Protein AF-A0A6P6G9N7-F1 (afdb_monomer_lite)

Radius of gyration: 23.56 Å; chains: 1; bounding box: 64×46×59 Å

Sequence (149 aa):
MEMNGGSDEEEFGFSRNYFLAKELGGSGKKSTHKLSDINIVDEQELRAAADNIEPKHEKEIEDLMKSYKSLYPRWVFELRCGFGLLMYGFGSKKALLEDFASSALTEYSVLVINGYLQSINIKQVHTLKCDSWVIGHCVIFPYSLALMK

Structure (mmCIF, N/CA/C/O backbone):
data_AF-A0A6P6G9N7-F1
#
_entry.id   AF-A0A6P6G9N7-F1
#
loop_
_atom_site.group_PDB
_atom_site.id
_atom_site.type_symbol
_atom_site.label_atom_id
_atom_site.label_alt_id
_atom_site.label_comp_id
_atom_site.label_asym_id
_atom_site.label_entity_id
_atom_site.label_seq_id
_atom_site.pdbx_PDB_ins_code
_atom_site.Cartn_x
_atom_site.Cartn_y
_atom_site.Cartn_z
_atom_site.occupancy
_atom_site.B_iso_or_equiv
_atom_site.auth_seq_id
_atom_site.auth_comp_id
_atom_site.auth_asym_id
_atom_site.auth_atom_id
_atom_site.pdbx_PDB_model_num
ATOM 1 N N . MET A 1 1 ? 36.662 18.619 16.504 1.00 36.53 1 MET A N 1
ATOM 2 C CA . MET A 1 1 ? 35.752 17.600 17.063 1.00 36.53 1 MET A CA 1
ATOM 3 C C . MET A 1 1 ? 34.705 18.358 17.850 1.00 36.53 1 MET A C 1
ATOM 5 O O . MET A 1 1 ? 34.967 18.728 18.985 1.00 36.53 1 MET A O 1
ATOM 9 N N . GLU A 1 2 ? 33.595 18.709 17.207 1.00 36.50 2 GLU A N 1
ATOM 10 C CA . GLU A 1 2 ? 32.452 19.319 17.889 1.00 36.50 2 GLU A CA 1
ATOM 11 C C . GLU A 1 2 ? 31.577 18.185 18.421 1.00 36.50 2 GLU A C 1
ATOM 13 O O . GLU A 1 2 ? 31.221 17.263 17.685 1.00 36.50 2 GLU A O 1
ATOM 18 N N . MET A 1 3 ? 31.340 18.198 19.730 1.00 42.38 3 MET A N 1
ATOM 19 C CA . MET A 1 3 ? 30.542 17.194 20.421 1.00 42.38 3 MET A CA 1
ATOM 20 C C . MET A 1 3 ? 29.061 17.504 20.207 1.00 42.38 3 MET A C 1
ATOM 22 O O . MET A 1 3 ? 28.576 18.571 20.577 1.00 42.38 3 MET A O 1
ATOM 26 N N . ASN A 1 4 ? 28.365 16.549 19.600 1.00 44.47 4 ASN A N 1
ATOM 27 C CA . ASN A 1 4 ? 26.921 16.518 19.426 1.00 44.47 4 ASN A CA 1
ATOM 28 C C . ASN A 1 4 ? 26.237 16.304 20.790 1.00 44.47 4 ASN A C 1
ATOM 30 O O . ASN A 1 4 ? 26.051 15.168 21.209 1.00 44.47 4 ASN A O 1
ATOM 34 N N . GLY A 1 5 ? 25.913 17.390 21.495 1.00 44.78 5 GLY A N 1
ATOM 35 C CA . GLY A 1 5 ? 25.196 17.385 22.779 1.00 44.78 5 GLY A CA 1
ATOM 36 C C . GLY A 1 5 ? 23.688 17.612 22.640 1.00 44.78 5 GLY A C 1
ATOM 37 O O . GLY A 1 5 ? 23.113 18.319 23.457 1.00 44.78 5 GLY A O 1
ATOM 38 N N . GLY A 1 6 ? 23.067 17.100 21.572 1.00 44.94 6 GLY A N 1
ATOM 39 C CA . GLY A 1 6 ? 21.647 17.326 21.268 1.00 44.94 6 GLY A CA 1
ATOM 40 C C . GLY A 1 6 ? 20.729 16.112 21.433 1.00 44.94 6 GLY A C 1
ATOM 41 O O . GLY A 1 6 ? 19.522 16.270 21.317 1.00 44.94 6 GLY A O 1
ATOM 42 N N . SER A 1 7 ? 21.254 14.906 21.675 1.00 49.56 7 SER A N 1
ATOM 43 C CA . SER A 1 7 ? 20.428 13.683 21.735 1.00 49.56 7 SER A CA 1
ATOM 44 C C . SER A 1 7 ? 19.934 13.331 23.137 1.00 49.56 7 SER A C 1
ATOM 46 O O . SER A 1 7 ? 18.880 12.719 23.285 1.00 49.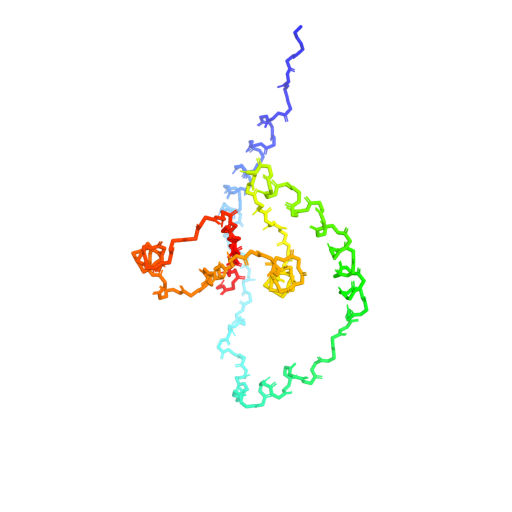56 7 SER A O 1
ATOM 48 N N . ASP A 1 8 ? 20.670 13.737 24.170 1.00 49.94 8 ASP A N 1
ATOM 49 C CA . ASP A 1 8 ? 20.479 13.174 25.509 1.00 49.94 8 ASP A CA 1
ATOM 50 C C . ASP A 1 8 ? 19.367 13.894 26.292 1.00 49.94 8 ASP A C 1
ATOM 52 O O . ASP A 1 8 ? 18.764 13.306 27.186 1.00 49.94 8 ASP A O 1
ATOM 56 N N . GLU A 1 9 ? 19.041 15.146 25.946 1.00 54.69 9 GLU A N 1
ATOM 57 C CA . GLU A 1 9 ? 17.999 15.935 26.624 1.00 54.69 9 GLU A CA 1
ATOM 58 C C . GLU A 1 9 ? 16.570 15.545 26.201 1.00 54.69 9 GLU A C 1
ATOM 60 O O . GLU A 1 9 ? 15.656 15.543 27.033 1.00 54.69 9 GLU A O 1
ATOM 65 N N . GLU A 1 10 ? 16.367 15.157 24.936 1.00 56.97 10 GLU A N 1
ATOM 66 C CA . GLU A 1 10 ? 15.059 14.716 24.426 1.00 56.97 10 GLU A CA 1
ATOM 67 C C . GLU A 1 10 ? 14.672 13.331 24.977 1.00 56.97 10 GLU A C 1
ATOM 69 O O . GLU A 1 10 ? 13.526 13.117 25.390 1.00 56.97 10 GLU A O 1
ATOM 74 N N . GLU A 1 11 ? 15.640 12.413 25.080 1.00 55.44 11 GLU A N 1
ATOM 75 C CA . GLU A 1 11 ? 15.446 11.081 25.667 1.00 55.44 11 GLU A CA 1
ATOM 76 C C . GLU A 1 11 ? 15.171 11.162 27.182 1.00 55.44 11 GLU A C 1
ATOM 78 O O . GLU A 1 11 ? 14.262 10.499 27.702 1.00 55.44 11 GLU A O 1
ATOM 83 N N . PHE A 1 12 ? 15.871 12.056 27.895 1.00 53.09 12 PHE A N 1
ATOM 84 C CA . PHE A 1 12 ? 15.627 12.311 29.320 1.00 53.09 12 PHE A CA 1
ATOM 85 C C . PHE A 1 12 ? 14.243 12.926 29.580 1.00 53.09 12 PHE A C 1
ATOM 87 O O . PHE A 1 12 ? 13.587 12.599 30.577 1.00 53.09 12 PHE A O 1
ATOM 94 N N . GLY A 1 13 ? 13.774 13.800 28.683 1.00 60.56 13 GLY A N 1
ATOM 95 C CA . GLY A 1 13 ? 12.454 14.425 28.759 1.00 60.56 13 GLY A CA 1
ATOM 96 C C . GLY A 1 13 ? 11.303 13.429 28.595 1.00 60.56 13 GLY A C 1
ATOM 97 O O . GLY A 1 13 ? 10.332 13.479 29.357 1.00 60.56 13 GLY A O 1
ATOM 98 N N . PHE A 1 14 ? 11.423 12.482 27.657 1.00 64.38 14 PHE A N 1
ATOM 99 C CA . PHE A 1 14 ? 10.394 11.466 27.408 1.00 64.38 14 PHE A CA 1
ATOM 100 C C . PHE A 1 14 ? 10.222 10.508 28.596 1.00 64.38 14 PHE A C 1
ATOM 102 O O . PHE A 1 14 ? 9.101 10.269 29.052 1.00 64.38 14 PHE A O 1
ATOM 109 N N . SER A 1 15 ? 11.338 10.027 29.154 1.00 75.56 15 SER A N 1
ATOM 110 C CA . SER A 1 15 ? 11.342 9.178 30.350 1.00 75.56 15 SER A CA 1
ATOM 111 C C . SER A 1 15 ? 10.704 9.897 31.546 1.00 75.56 15 SER A C 1
ATOM 113 O O . SER A 1 15 ? 9.790 9.371 32.186 1.00 75.56 15 SER A O 1
ATOM 115 N N . ARG A 1 16 ? 11.088 11.156 31.800 1.00 74.00 16 ARG A N 1
ATOM 116 C CA . ARG A 1 16 ? 10.551 11.946 32.918 1.00 74.00 16 ARG A CA 1
ATOM 117 C C . ARG A 1 16 ? 9.044 12.188 32.797 1.00 74.00 16 ARG A C 1
ATOM 119 O O . ARG A 1 16 ? 8.336 12.078 33.794 1.00 74.00 16 ARG A O 1
ATOM 126 N N . ASN A 1 17 ? 8.538 12.436 31.589 1.00 78.44 17 ASN A N 1
ATOM 127 C CA . ASN A 1 17 ? 7.103 12.610 31.344 1.00 78.44 17 ASN A CA 1
ATOM 128 C C . ASN A 1 17 ? 6.298 11.323 31.586 1.00 78.44 17 ASN A C 1
ATOM 130 O O . ASN A 1 17 ? 5.195 11.390 32.131 1.00 78.44 17 ASN A O 1
ATOM 134 N N . TYR A 1 18 ? 6.852 10.154 31.246 1.00 78.12 18 TYR A N 1
ATOM 135 C CA . TYR A 1 18 ? 6.223 8.859 31.527 1.00 78.12 18 TYR A CA 1
ATOM 136 C C . TYR A 1 18 ? 6.065 8.607 33.037 1.00 78.12 18 TYR A C 1
ATOM 138 O O . TYR A 1 18 ? 4.998 8.189 33.492 1.00 78.12 18 TYR A O 1
ATOM 146 N N . PHE A 1 19 ? 7.096 8.913 33.832 1.00 78.06 19 PHE A N 1
ATOM 147 C CA . PHE A 1 19 ? 7.039 8.755 35.290 1.00 78.06 19 PHE A CA 1
ATOM 148 C C . PHE A 1 19 ? 6.148 9.812 35.967 1.00 78.06 19 PHE A C 1
ATOM 150 O O . PHE A 1 19 ? 5.333 9.459 36.820 1.00 78.06 19 PHE A O 1
ATOM 157 N N . LEU A 1 20 ? 6.206 11.076 35.530 1.00 78.06 20 LEU A N 1
ATOM 158 C CA . LEU A 1 20 ? 5.364 12.156 36.065 1.00 78.06 20 LEU A CA 1
ATOM 159 C C . LEU A 1 20 ? 3.869 11.929 35.804 1.00 78.06 20 LEU A C 1
ATOM 161 O O . LEU A 1 20 ? 3.043 12.219 36.668 1.00 78.06 20 LEU A O 1
ATOM 165 N N . ALA A 1 21 ? 3.499 11.362 34.651 1.00 75.44 21 ALA A N 1
ATOM 166 C CA . ALA A 1 21 ? 2.106 11.030 34.349 1.00 75.44 21 ALA A CA 1
ATOM 167 C C . ALA A 1 21 ? 1.509 10.015 35.344 1.00 75.44 21 ALA A C 1
ATOM 169 O O . ALA A 1 21 ? 0.312 10.057 35.638 1.00 75.44 21 ALA A O 1
ATOM 170 N N . LYS A 1 22 ? 2.340 9.121 35.895 1.00 68.56 22 LYS A N 1
ATOM 1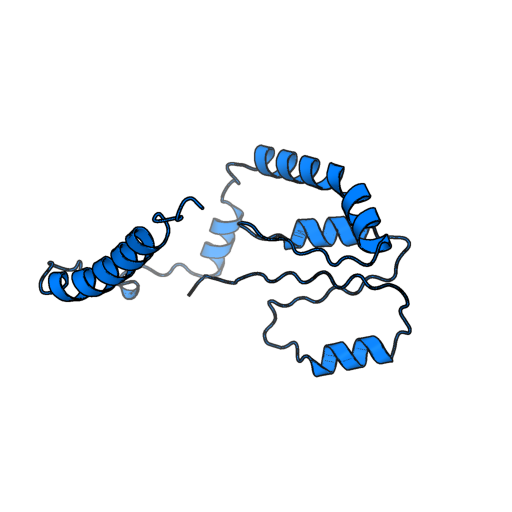71 C CA . LYS A 1 22 ? 1.930 8.151 36.919 1.00 68.56 22 LYS A CA 1
ATOM 172 C C . LYS A 1 22 ? 1.751 8.804 38.292 1.00 68.56 22 LYS A C 1
ATOM 174 O O . LYS A 1 22 ? 0.813 8.451 39.002 1.00 68.56 22 LYS A O 1
ATOM 179 N N . GLU A 1 23 ? 2.615 9.750 38.651 1.00 70.50 23 GLU A N 1
ATOM 180 C CA . GLU A 1 23 ? 2.570 10.456 39.941 1.00 70.50 23 GLU A CA 1
ATOM 181 C C . GLU A 1 23 ? 1.433 11.487 40.010 1.00 70.50 23 GLU A C 1
ATOM 183 O O . GLU A 1 23 ? 0.767 11.610 41.037 1.00 70.50 23 GLU A O 1
ATOM 188 N N . LEU A 1 24 ? 1.141 12.171 38.900 1.00 63.81 24 LEU A N 1
ATOM 189 C CA . LEU A 1 24 ? 0.073 13.176 38.799 1.00 63.81 24 LEU A CA 1
ATOM 190 C C . LEU A 1 24 ? -1.324 12.568 38.541 1.00 63.81 24 LEU A C 1
ATOM 192 O O . LEU A 1 24 ? -2.330 13.271 38.603 1.00 63.81 24 LEU A O 1
ATOM 196 N N . GLY A 1 25 ? -1.411 11.261 38.259 1.00 60.62 25 GLY A N 1
ATOM 197 C CA . GLY A 1 25 ? -2.650 10.555 37.893 1.00 60.62 25 GLY A CA 1
ATOM 198 C C . GLY A 1 25 ? -3.588 10.186 39.055 1.00 60.62 25 GLY A C 1
ATOM 199 O O . GLY A 1 25 ? -4.628 9.554 38.831 1.00 60.62 25 GLY A O 1
ATOM 200 N N . GLY A 1 26 ? -3.250 10.551 40.294 1.00 61.72 26 GLY A N 1
ATOM 201 C CA . GLY A 1 26 ? -4.077 10.304 41.474 1.00 61.72 26 GLY A CA 1
ATOM 202 C C . GLY A 1 26 ? -5.165 11.365 41.650 1.00 61.72 26 GLY A C 1
ATOM 203 O O . GLY A 1 26 ? -4.879 12.471 42.085 1.00 61.72 26 GLY A O 1
ATOM 204 N N . SER A 1 27 ? -6.427 11.006 41.395 1.00 62.97 27 SER A N 1
ATOM 205 C CA . SER A 1 27 ? -7.628 11.802 41.729 1.00 62.97 27 SER A CA 1
ATOM 206 C C . SER A 1 27 ? -8.027 12.944 40.771 1.00 62.97 27 SER A C 1
ATOM 208 O O . SER A 1 27 ? -8.498 14.000 41.196 1.00 62.97 27 SER A O 1
ATOM 210 N N . GLY A 1 28 ? -7.979 12.708 39.459 1.00 63.75 28 GLY A N 1
ATOM 211 C CA . GLY A 1 28 ? -8.882 13.409 38.534 1.00 63.75 28 GLY A CA 1
ATOM 212 C C . GLY A 1 28 ? -10.286 12.791 38.591 1.00 63.75 28 GLY A C 1
ATOM 213 O O . GLY A 1 28 ? -10.405 11.566 38.560 1.00 63.75 28 GLY A O 1
ATOM 214 N N . LYS A 1 29 ? -11.356 13.598 38.663 1.00 67.62 29 LYS A N 1
ATOM 215 C CA . LYS A 1 29 ? -12.740 13.113 38.479 1.00 67.62 29 LYS A CA 1
ATOM 216 C C . LYS A 1 29 ? -12.853 12.497 37.080 1.00 67.62 29 LYS A C 1
ATOM 218 O O . LYS A 1 29 ? -12.900 13.221 36.090 1.00 67.62 29 LYS A O 1
ATOM 223 N N . LYS A 1 30 ? -12.840 11.166 36.987 1.00 68.06 30 LYS A N 1
ATOM 224 C CA . LYS A 1 30 ? -12.989 10.447 35.717 1.00 68.06 30 LYS A CA 1
ATOM 225 C C . LYS A 1 30 ? -14.468 10.409 35.339 1.00 68.06 30 LYS A C 1
ATOM 227 O O . LYS A 1 30 ? -15.308 10.105 36.182 1.00 68.06 30 LYS A O 1
ATOM 232 N N . SER A 1 31 ? -14.774 10.723 34.083 1.00 73.06 31 SER A N 1
ATOM 233 C CA . SER A 1 31 ? -16.103 10.502 33.508 1.00 73.06 31 SER A CA 1
ATOM 234 C C . SER A 1 31 ? -16.483 9.023 33.637 1.00 73.06 31 SER A C 1
ATOM 236 O O . SER A 1 31 ? -15.656 8.149 33.380 1.00 73.06 31 SER A O 1
ATOM 238 N N . THR A 1 32 ? -17.718 8.745 34.052 1.00 77.75 32 THR A N 1
ATOM 239 C CA . THR A 1 32 ? -18.261 7.386 34.200 1.00 77.75 32 THR A CA 1
ATOM 240 C C . THR A 1 32 ? -18.918 6.850 32.931 1.00 77.75 32 THR A C 1
ATOM 242 O O . THR A 1 32 ? -19.460 5.753 32.989 1.00 77.75 32 THR A O 1
ATOM 245 N N . HIS A 1 33 ? -18.872 7.575 31.806 1.00 81.50 33 HIS A N 1
ATOM 246 C CA . HIS A 1 33 ? -19.392 7.075 30.531 1.00 81.50 33 HIS A CA 1
ATOM 247 C C . HIS A 1 33 ? -18.570 5.873 30.055 1.00 81.50 33 HIS A C 1
ATOM 249 O O . HIS A 1 33 ? -17.387 6.002 29.730 1.00 81.50 33 HIS A O 1
ATOM 255 N N . LYS A 1 34 ? -19.198 4.697 30.041 1.00 83.88 34 LYS A N 1
ATOM 256 C CA . LYS A 1 34 ? -18.602 3.441 29.582 1.00 83.88 34 LYS A CA 1
ATOM 257 C C . LYS A 1 34 ? -19.068 3.124 28.167 1.00 83.88 34 LYS A C 1
ATOM 259 O O . LYS A 1 34 ? -20.158 3.505 27.759 1.00 83.88 34 LYS A O 1
ATOM 264 N N . LEU A 1 35 ? -18.274 2.333 27.443 1.00 78.75 35 LEU A N 1
ATOM 265 C CA . LEU A 1 35 ? -18.664 1.804 26.130 1.00 78.75 35 LEU A CA 1
ATOM 266 C C . LEU A 1 35 ? -19.962 0.970 26.201 1.00 78.75 35 LEU A C 1
ATOM 268 O O . LEU A 1 35 ? -20.694 0.889 25.225 1.00 78.75 35 LEU A O 1
ATOM 272 N N . SER A 1 36 ? -20.256 0.386 27.370 1.00 80.94 36 SER A N 1
ATOM 273 C CA . SER A 1 36 ? -21.502 -0.338 27.660 1.00 80.94 36 SER A CA 1
ATOM 274 C C . SER A 1 36 ? -22.745 0.548 27.703 1.00 80.94 36 SER A C 1
ATOM 276 O O . SER A 1 36 ? -23.849 0.031 27.592 1.00 80.94 36 SER A O 1
ATOM 278 N N . ASP A 1 37 ? -22.573 1.857 27.901 1.00 83.00 37 ASP A N 1
ATOM 279 C CA . ASP A 1 37 ? -23.682 2.812 27.985 1.00 83.00 37 ASP A CA 1
ATOM 280 C C . ASP A 1 37 ? -24.112 3.293 26.583 1.00 83.00 37 ASP A C 1
ATOM 282 O O . ASP A 1 37 ? -25.072 4.052 26.448 1.00 83.00 37 ASP A O 1
ATOM 286 N N . ILE A 1 38 ? -23.395 2.870 25.534 1.00 85.12 38 ILE A N 1
ATOM 287 C CA . ILE A 1 38 ? -23.703 3.164 24.135 1.00 85.12 38 ILE A CA 1
ATOM 288 C C . ILE A 1 38 ? -24.778 2.186 23.658 1.00 85.12 38 ILE A C 1
ATOM 290 O O . ILE A 1 38 ? -24.643 0.974 23.819 1.00 85.12 38 ILE A O 1
ATOM 294 N N . ASN A 1 39 ? -25.834 2.711 23.035 1.00 82.00 39 ASN A N 1
ATOM 295 C CA . ASN A 1 39 ? -26.843 1.879 22.393 1.00 82.00 39 ASN A CA 1
ATOM 296 C C . ASN A 1 39 ? -26.233 1.192 21.161 1.00 82.00 39 ASN A C 1
ATOM 298 O O . ASN A 1 39 ? -25.808 1.866 20.221 1.00 82.00 39 ASN A O 1
ATOM 302 N N . ILE A 1 40 ? -26.156 -0.136 21.189 1.00 80.62 40 ILE A N 1
ATOM 303 C CA . ILE A 1 40 ? -25.570 -0.930 20.110 1.00 80.62 40 ILE A CA 1
ATOM 304 C C . ILE A 1 40 ? -26.613 -1.055 19.000 1.00 80.62 40 ILE A C 1
ATOM 306 O O . ILE A 1 40 ? -27.692 -1.603 19.209 1.00 80.62 40 ILE A O 1
ATOM 310 N N . VAL A 1 41 ? -26.280 -0.520 17.828 1.00 82.75 41 VAL A N 1
ATOM 311 C CA . VAL A 1 41 ? -27.080 -0.641 16.603 1.00 82.75 41 VAL A CA 1
ATOM 312 C C . VAL A 1 41 ? -26.895 -2.043 16.016 1.00 82.75 41 VAL A C 1
ATOM 314 O O . VAL A 1 41 ? -25.816 -2.627 16.144 1.00 82.75 41 VAL A O 1
ATOM 317 N N . ASP A 1 42 ? -27.940 -2.584 15.386 1.00 86.75 42 ASP A N 1
ATOM 318 C CA . ASP A 1 42 ? -27.875 -3.885 14.717 1.00 86.75 42 ASP A CA 1
ATOM 319 C C . ASP A 1 42 ? -26.817 -3.893 13.595 1.00 86.75 42 ASP A C 1
ATOM 321 O O . ASP A 1 42 ? -26.562 -2.879 12.940 1.00 86.75 42 ASP A O 1
ATOM 325 N N . GLU A 1 43 ? -26.186 -5.046 13.359 1.00 85.31 43 GLU A N 1
ATOM 326 C CA . GLU A 1 43 ? -25.111 -5.193 12.370 1.00 85.31 43 GLU A CA 1
ATOM 327 C C . GLU A 1 43 ? -25.554 -4.772 10.961 1.00 85.31 43 GLU A C 1
ATOM 329 O O . GLU A 1 43 ? -24.767 -4.196 10.203 1.00 85.31 43 GLU A O 1
ATOM 334 N N . GLN A 1 44 ? -26.811 -5.041 10.608 1.00 84.44 44 GLN A N 1
ATOM 335 C CA . GLN A 1 44 ? -27.354 -4.749 9.283 1.00 84.44 44 GLN A CA 1
ATOM 336 C C . GLN A 1 44 ? -27.519 -3.243 9.074 1.00 84.44 44 GLN A C 1
ATOM 338 O O . GLN A 1 44 ? -27.117 -2.711 8.037 1.00 84.44 44 GLN A O 1
ATOM 343 N N . GLU A 1 45 ? -28.042 -2.548 10.084 1.00 83.88 45 GLU A N 1
ATOM 344 C CA . GLU A 1 45 ? -28.191 -1.094 10.074 1.00 83.88 45 GLU A CA 1
ATOM 345 C C . GLU A 1 45 ? -26.830 -0.390 10.111 1.00 83.88 45 GLU A C 1
ATOM 347 O O . GLU A 1 45 ? -26.631 0.593 9.400 1.00 83.88 45 GLU A O 1
ATOM 352 N N . LEU A 1 46 ? -25.862 -0.920 10.868 1.00 84.69 46 LEU A N 1
ATOM 353 C CA . LEU A 1 46 ? -24.506 -0.375 10.926 1.00 84.69 46 LEU A CA 1
ATOM 354 C C . LEU A 1 46 ? -23.792 -0.470 9.574 1.00 84.69 46 LEU A C 1
ATOM 356 O O . LEU A 1 46 ? -23.155 0.494 9.155 1.00 84.69 46 LEU A O 1
ATOM 360 N N . ARG A 1 47 ? -23.894 -1.614 8.886 1.00 84.75 47 ARG A N 1
ATOM 361 C CA . ARG A 1 47 ? -23.306 -1.792 7.549 1.00 84.75 47 ARG A CA 1
ATOM 362 C C . ARG A 1 47 ? -23.961 -0.873 6.529 1.00 84.75 47 ARG A C 1
ATOM 364 O O . ARG A 1 47 ? -23.255 -0.157 5.832 1.00 84.75 47 ARG A O 1
ATOM 371 N N . ALA A 1 48 ? -25.294 -0.822 6.514 1.00 84.88 48 ALA A N 1
ATOM 372 C CA . ALA A 1 48 ? -26.022 0.083 5.634 1.00 84.88 48 ALA A CA 1
ATOM 373 C C . ALA A 1 48 ? -25.651 1.550 5.902 1.00 84.88 48 ALA A C 1
ATOM 375 O O . ALA A 1 48 ? -25.464 2.322 4.967 1.00 84.88 48 ALA A O 1
ATOM 376 N N . ALA A 1 49 ? -25.508 1.951 7.167 1.00 81.81 49 ALA A N 1
ATOM 377 C CA . ALA A 1 49 ? -25.065 3.294 7.517 1.00 81.81 49 ALA A CA 1
ATOM 378 C C . ALA A 1 49 ? -23.621 3.551 7.069 1.00 81.81 49 ALA A C 1
ATOM 380 O O . ALA A 1 49 ? -23.364 4.607 6.505 1.00 81.81 49 ALA A O 1
ATOM 381 N N . ALA A 1 50 ? -22.705 2.600 7.274 1.00 80.62 50 ALA A N 1
ATOM 382 C CA . ALA A 1 50 ? -21.308 2.716 6.862 1.00 80.62 50 ALA A CA 1
ATOM 383 C C . ALA A 1 50 ? -21.156 2.865 5.341 1.00 80.62 50 ALA A C 1
ATOM 385 O O . ALA A 1 50 ? -20.375 3.702 4.893 1.00 80.62 50 ALA A O 1
ATOM 386 N N . ASP A 1 51 ? -21.942 2.117 4.566 1.00 80.06 51 ASP A N 1
ATOM 387 C CA . ASP A 1 51 ? -21.945 2.185 3.101 1.00 80.06 51 ASP A CA 1
ATOM 388 C C . ASP A 1 51 ? -22.550 3.503 2.578 1.00 80.06 51 ASP A C 1
ATOM 390 O O . ASP A 1 51 ? -22.182 3.975 1.505 1.00 80.06 51 ASP A O 1
ATOM 394 N N . ASN A 1 52 ? -23.448 4.126 3.348 1.00 80.69 52 ASN A N 1
ATOM 395 C CA . ASN A 1 52 ? -24.064 5.417 3.023 1.00 80.69 52 ASN A CA 1
ATOM 396 C C . ASN A 1 52 ? -23.205 6.632 3.422 1.00 80.69 52 ASN A C 1
ATOM 398 O O . ASN A 1 52 ? -23.593 7.771 3.148 1.00 80.69 52 ASN A O 1
ATOM 402 N N . ILE A 1 53 ? -22.063 6.436 4.091 1.00 82.06 53 ILE A N 1
ATOM 403 C CA . ILE A 1 53 ? -21.164 7.545 4.426 1.00 82.06 53 ILE A CA 1
ATOM 404 C C . ILE A 1 53 ? -20.457 7.992 3.150 1.00 82.06 53 ILE A C 1
ATOM 406 O O . ILE A 1 53 ? -19.588 7.296 2.628 1.00 82.06 53 ILE A O 1
ATOM 410 N N . GLU A 1 54 ? -20.784 9.197 2.681 1.00 75.38 54 GLU A N 1
ATOM 411 C CA . GLU A 1 54 ? -20.089 9.784 1.540 1.00 75.38 54 GLU A CA 1
ATOM 412 C C . GLU A 1 54 ? -18.594 9.996 1.856 1.00 75.38 54 GLU A C 1
ATOM 414 O O . GLU A 1 54 ? -18.240 10.637 2.861 1.00 75.38 54 GLU A O 1
ATOM 419 N N . PRO A 1 55 ? -17.685 9.486 1.005 1.00 74.06 55 PRO A N 1
ATOM 420 C CA . PRO A 1 55 ? -16.256 9.667 1.188 1.00 74.06 55 PRO A CA 1
ATOM 421 C C . PRO A 1 55 ? -15.877 11.132 0.937 1.00 74.06 55 PRO A C 1
ATOM 423 O O . PRO A 1 55 ? -15.788 11.600 -0.194 1.00 74.06 55 PRO A O 1
ATOM 426 N N . LYS A 1 56 ? -15.596 11.868 2.018 1.00 77.31 56 LYS A N 1
ATOM 427 C CA . LYS A 1 56 ? -15.315 13.317 1.973 1.00 77.31 56 LYS A CA 1
ATOM 428 C C . LYS A 1 56 ? -14.126 13.721 1.084 1.00 77.31 56 LYS A C 1
ATOM 430 O O . LYS A 1 56 ? -14.110 14.844 0.594 1.00 77.31 56 LYS A O 1
ATOM 435 N N . HIS A 1 57 ? -13.144 12.835 0.890 1.00 83.38 57 HIS A N 1
ATOM 436 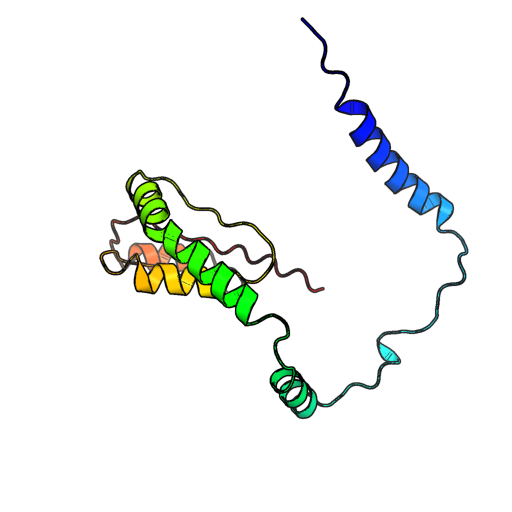C CA . HIS A 1 57 ? -11.857 13.148 0.244 1.00 83.38 57 HIS A CA 1
ATOM 437 C C . HIS A 1 57 ? -11.536 12.251 -0.962 1.00 83.38 57 HIS A C 1
ATOM 439 O O . HIS A 1 57 ? -10.374 11.956 -1.227 1.00 83.38 57 HIS A O 1
ATOM 445 N N . GLU A 1 58 ? -12.544 11.800 -1.710 1.00 84.94 58 GLU A N 1
ATOM 446 C CA . GLU A 1 58 ? -12.337 10.870 -2.832 1.00 84.94 58 GLU A CA 1
ATOM 447 C C . GLU A 1 58 ? -11.375 11.413 -3.905 1.00 84.94 58 GLU A C 1
ATOM 449 O O . GLU A 1 58 ? -10.457 10.710 -4.326 1.00 84.94 58 GLU A O 1
ATOM 454 N N . LYS A 1 59 ? -11.513 12.691 -4.283 1.00 87.50 59 LYS A N 1
ATOM 455 C CA . LYS A 1 59 ? -10.657 13.328 -5.302 1.00 87.50 59 LYS A CA 1
ATOM 456 C C . LYS A 1 59 ? -9.185 13.368 -4.893 1.00 87.50 59 LYS A C 1
ATOM 458 O O . LYS A 1 59 ? -8.312 13.032 -5.684 1.00 87.50 59 LYS A O 1
ATOM 463 N N . GLU A 1 60 ? -8.915 13.748 -3.646 1.00 89.56 60 GLU A N 1
ATOM 464 C CA . GLU A 1 60 ? -7.551 13.822 -3.111 1.00 89.56 60 GLU A CA 1
ATOM 465 C C . GLU A 1 60 ? -6.901 12.434 -3.058 1.00 89.56 60 GLU A C 1
ATOM 467 O O . GLU A 1 60 ? -5.719 12.285 -3.368 1.00 89.56 60 GLU A O 1
ATOM 472 N N . ILE A 1 61 ? -7.683 11.407 -2.708 1.00 86.94 61 ILE A N 1
ATOM 473 C CA . ILE A 1 61 ? -7.228 10.015 -2.709 1.00 86.94 61 ILE A CA 1
ATOM 474 C C . ILE A 1 61 ? -6.902 9.568 -4.137 1.00 86.94 61 ILE A C 1
ATOM 476 O O . ILE A 1 61 ? -5.864 8.945 -4.357 1.00 86.94 61 ILE A O 1
ATOM 480 N N . GLU A 1 62 ? -7.743 9.898 -5.117 1.00 89.56 62 GLU A N 1
ATOM 481 C CA . GLU A 1 62 ? -7.499 9.550 -6.517 1.00 89.56 62 GLU A CA 1
ATOM 482 C C . GLU A 1 62 ? -6.228 10.220 -7.062 1.00 89.56 62 GLU A C 1
ATOM 484 O O . GLU A 1 62 ? -5.396 9.563 -7.694 1.00 89.56 62 GLU A O 1
ATOM 489 N N . ASP A 1 63 ? -6.034 11.507 -6.777 1.00 91.81 63 ASP A N 1
ATOM 490 C CA . ASP A 1 63 ? -4.841 12.249 -7.192 1.00 91.81 63 ASP A CA 1
ATOM 491 C C . ASP A 1 63 ? -3.572 11.701 -6.524 1.00 91.81 63 ASP A C 1
ATOM 493 O O . ASP A 1 63 ? -2.535 11.536 -7.177 1.00 91.81 63 ASP A O 1
ATOM 497 N N . LEU A 1 64 ? -3.662 11.319 -5.247 1.00 90.56 64 LEU A N 1
ATOM 498 C CA . LEU A 1 64 ? -2.576 10.643 -4.542 1.00 90.56 64 LEU A CA 1
ATOM 499 C C . LEU A 1 64 ? -2.243 9.288 -5.187 1.00 90.56 64 LEU A C 1
ATOM 501 O O . LEU A 1 64 ? -1.072 8.968 -5.402 1.00 90.56 64 LEU A O 1
ATOM 505 N N . MET A 1 65 ? -3.257 8.507 -5.564 1.00 89.94 65 MET A N 1
ATOM 506 C CA . MET A 1 65 ? -3.065 7.232 -6.259 1.00 89.94 65 MET A CA 1
ATOM 507 C C . MET A 1 65 ? -2.423 7.418 -7.639 1.00 89.94 65 MET A C 1
ATOM 509 O O . MET A 1 65 ? -1.519 6.662 -7.999 1.00 89.94 65 MET A O 1
ATOM 513 N N . LYS A 1 66 ? -2.816 8.449 -8.400 1.00 92.44 66 LYS A N 1
ATOM 514 C CA . LYS A 1 66 ? -2.167 8.808 -9.677 1.00 92.44 66 LYS A CA 1
ATOM 515 C C . LYS A 1 66 ? -0.698 9.179 -9.482 1.00 92.44 66 LYS A C 1
ATOM 517 O O . LYS A 1 66 ? 0.147 8.755 -10.272 1.00 92.44 66 LYS A O 1
ATOM 522 N N . SER A 1 67 ? -0.381 9.914 -8.416 1.00 92.75 67 SER A N 1
ATOM 523 C CA . SER A 1 67 ? 1.001 10.242 -8.060 1.00 92.75 67 SER A CA 1
ATOM 524 C C . SER A 1 67 ? 1.831 8.976 -7.829 1.00 92.75 67 SER A C 1
ATOM 526 O O . SER A 1 67 ? 2.889 8.817 -8.441 1.00 92.75 67 SER A O 1
ATOM 528 N N . TYR A 1 68 ? 1.324 8.005 -7.062 1.00 91.12 68 TYR A N 1
ATOM 529 C CA . TYR A 1 68 ? 2.026 6.732 -6.870 1.00 91.12 68 TYR A CA 1
ATOM 530 C C . TYR A 1 68 ? 2.187 5.923 -8.160 1.00 91.12 68 TYR A C 1
ATOM 532 O O . TYR A 1 68 ? 3.262 5.372 -8.391 1.00 91.12 68 TYR A O 1
ATOM 540 N N . LYS A 1 69 ? 1.176 5.907 -9.037 1.00 91.88 69 LYS A N 1
ATOM 541 C CA . LYS A 1 69 ? 1.256 5.235 -10.347 1.00 91.88 69 LYS A CA 1
ATOM 542 C C . LYS A 1 69 ? 2.416 5.743 -11.200 1.00 91.88 69 LYS A C 1
ATOM 544 O O . LYS A 1 69 ? 3.072 4.955 -11.878 1.00 91.88 69 LYS A O 1
ATOM 549 N N . SER A 1 70 ? 2.728 7.037 -11.122 1.00 93.44 70 SER A N 1
ATOM 550 C CA . SER A 1 70 ? 3.874 7.610 -11.842 1.00 93.44 70 SER A CA 1
ATOM 551 C C . SER A 1 70 ? 5.231 7.050 -11.382 1.00 93.44 70 SER A C 1
ATOM 553 O O . SER A 1 70 ? 6.200 7.074 -12.140 1.00 93.44 70 SER A O 1
ATOM 555 N N . LEU A 1 71 ? 5.303 6.490 -10.168 1.00 92.19 71 LEU A N 1
ATOM 556 C CA . LEU A 1 71 ? 6.517 5.920 -9.578 1.00 92.19 71 LEU A CA 1
ATOM 557 C C . LEU A 1 71 ? 6.706 4.430 -9.892 1.00 92.19 71 LEU A C 1
ATOM 559 O O . LEU A 1 71 ? 7.785 3.893 -9.637 1.00 92.19 71 LEU A O 1
ATOM 563 N N . TYR A 1 72 ? 5.710 3.757 -10.475 1.00 92.56 72 TYR A N 1
ATOM 564 C CA . TYR A 1 72 ? 5.773 2.316 -10.739 1.00 92.56 72 TYR A CA 1
ATOM 565 C C . TYR A 1 72 ? 6.995 1.890 -11.564 1.00 92.56 72 TYR A C 1
ATOM 567 O O . TYR A 1 72 ? 7.655 0.929 -11.166 1.00 92.56 72 TYR A O 1
ATOM 575 N N . PRO A 1 73 ? 7.389 2.594 -12.646 1.00 92.00 73 PRO A N 1
ATOM 576 C CA . PRO A 1 73 ? 8.575 2.210 -13.413 1.00 92.00 73 PRO A CA 1
ATOM 577 C C . PRO A 1 73 ? 9.859 2.241 -12.576 1.00 92.00 73 PRO A C 1
ATOM 579 O O . PRO A 1 73 ? 10.738 1.397 -12.746 1.00 92.00 73 PRO A O 1
ATOM 582 N N . ARG A 1 74 ? 9.954 3.187 -11.632 1.00 92.69 74 ARG A N 1
ATOM 583 C CA . ARG A 1 74 ? 11.094 3.296 -10.718 1.00 92.69 74 ARG A CA 1
ATOM 584 C C . ARG A 1 74 ? 11.125 2.134 -9.730 1.00 92.69 74 ARG A C 1
ATOM 586 O O . ARG A 1 74 ? 12.178 1.543 -9.527 1.00 92.69 74 ARG A O 1
ATOM 593 N N . TRP A 1 75 ? 9.979 1.771 -9.164 1.00 91.94 75 TRP A N 1
ATOM 594 C CA . TRP A 1 75 ? 9.861 0.616 -8.273 1.00 91.94 75 TRP A CA 1
ATOM 595 C C . TRP A 1 75 ? 10.224 -0.693 -8.977 1.00 91.94 75 TRP A C 1
ATOM 597 O O . TRP A 1 75 ? 10.968 -1.501 -8.427 1.00 91.94 75 TRP A O 1
ATOM 607 N N . VAL A 1 76 ? 9.775 -0.880 -10.221 1.00 89.88 76 VAL A N 1
ATOM 608 C CA . VAL A 1 76 ? 10.169 -2.038 -11.042 1.00 89.88 76 VAL A CA 1
ATOM 609 C C . VAL A 1 76 ? 11.677 -2.047 -11.295 1.00 89.88 76 VAL A C 1
ATOM 611 O O . VAL A 1 76 ? 12.303 -3.101 -11.208 1.00 89.88 76 VAL A O 1
ATOM 614 N N . PHE A 1 77 ? 12.281 -0.891 -11.577 1.00 90.31 77 PHE A N 1
ATOM 615 C CA . PHE A 1 77 ? 13.730 -0.787 -11.748 1.00 90.31 77 PHE A CA 1
ATOM 616 C C . PHE A 1 77 ? 14.494 -1.181 -10.473 1.00 90.31 77 PHE A C 1
ATOM 618 O O . PHE A 1 77 ? 15.406 -2.002 -10.538 1.00 90.31 77 PHE A O 1
ATOM 625 N N . GLU A 1 78 ? 14.087 -0.669 -9.311 1.00 89.56 78 GLU A N 1
ATOM 626 C CA . GLU A 1 78 ? 14.700 -1.005 -8.019 1.00 89.56 78 GLU A CA 1
ATOM 627 C C . GLU A 1 78 ? 14.576 -2.511 -7.708 1.00 89.56 78 GLU A C 1
ATOM 629 O O . GLU A 1 78 ? 15.553 -3.140 -7.293 1.00 89.56 78 GLU A O 1
ATOM 634 N N . LEU A 1 79 ? 13.427 -3.124 -8.017 1.00 88.00 79 LEU A N 1
ATOM 635 C CA . LEU A 1 79 ? 13.227 -4.575 -7.909 1.00 88.00 79 LEU A CA 1
ATOM 636 C C . LEU A 1 79 ? 14.134 -5.369 -8.862 1.00 88.00 79 LEU A C 1
ATOM 638 O O . LEU A 1 79 ? 14.710 -6.380 -8.462 1.00 88.00 79 LEU A O 1
ATOM 642 N N . ARG A 1 80 ? 14.312 -4.909 -10.109 1.00 85.88 80 ARG A N 1
ATOM 643 C CA . ARG A 1 80 ? 15.230 -5.533 -11.085 1.00 85.88 80 ARG A CA 1
ATOM 644 C C . ARG A 1 80 ? 16.687 -5.479 -10.626 1.00 85.88 80 ARG A C 1
ATOM 646 O O . ARG A 1 80 ? 17.448 -6.396 -10.920 1.00 85.88 80 ARG A O 1
ATOM 653 N N . CYS A 1 81 ? 17.066 -4.445 -9.880 1.00 87.81 81 CYS A N 1
ATOM 654 C CA . CYS A 1 81 ? 18.386 -4.331 -9.262 1.00 87.81 81 CYS A CA 1
ATOM 655 C C . CYS A 1 81 ? 18.569 -5.223 -8.018 1.00 87.81 81 CYS A C 1
ATOM 657 O O . CYS A 1 81 ? 19.656 -5.239 -7.445 1.00 87.81 81 CYS A O 1
ATOM 659 N N . GLY A 1 82 ? 17.541 -5.972 -7.602 1.00 86.44 82 GLY A N 1
ATOM 660 C CA . GLY A 1 82 ? 17.596 -6.877 -6.454 1.00 86.44 82 GLY A CA 1
ATOM 661 C C . GLY A 1 82 ? 17.297 -6.214 -5.108 1.00 86.44 82 GLY A C 1
ATOM 662 O O . GLY A 1 82 ? 17.498 -6.846 -4.070 1.00 86.44 82 GLY A O 1
ATOM 663 N N . PHE A 1 83 ? 16.811 -4.968 -5.096 1.00 88.25 83 PHE A N 1
ATOM 664 C CA . PHE A 1 83 ? 16.358 -4.316 -3.868 1.00 88.25 83 PHE A CA 1
ATOM 665 C C . PHE A 1 83 ? 14.952 -4.781 -3.477 1.00 88.25 83 PHE A C 1
ATOM 667 O O . PHE A 1 83 ? 14.123 -5.114 -4.322 1.00 88.25 83 PHE A O 1
ATOM 674 N N . GLY A 1 84 ? 14.673 -4.786 -2.173 1.00 86.50 84 GLY A N 1
ATOM 675 C CA . GLY A 1 84 ? 13.329 -4.992 -1.640 1.00 86.50 84 GLY A CA 1
ATOM 676 C C . GLY A 1 84 ? 12.616 -3.660 -1.424 1.00 86.50 84 GLY A C 1
ATOM 677 O O . GLY A 1 84 ? 13.206 -2.725 -0.885 1.00 86.50 84 GLY A O 1
ATOM 678 N N . LEU A 1 85 ? 11.339 -3.586 -1.799 1.00 88.12 85 LEU A N 1
ATOM 679 C CA . LEU A 1 85 ? 10.503 -2.416 -1.539 1.00 88.12 85 LEU A CA 1
ATOM 680 C C . LEU A 1 85 ? 9.760 -2.580 -0.212 1.00 88.12 85 LEU A C 1
ATOM 682 O O . LEU A 1 85 ? 9.028 -3.551 -0.016 1.00 88.12 85 LEU A O 1
ATOM 686 N N . LEU A 1 86 ? 9.913 -1.599 0.676 1.00 88.94 86 LEU A N 1
ATOM 687 C CA . LEU A 1 86 ? 9.150 -1.496 1.915 1.00 88.94 86 LEU A CA 1
ATOM 688 C C . LEU A 1 86 ? 8.315 -0.220 1.886 1.00 88.94 86 LEU A C 1
ATOM 690 O O . LEU A 1 86 ? 8.848 0.886 1.927 1.00 88.94 86 LEU A O 1
ATOM 694 N N . MET A 1 87 ? 6.995 -0.377 1.854 1.00 87.12 87 MET A N 1
ATOM 695 C CA . MET A 1 87 ? 6.082 0.756 1.934 1.00 87.12 87 MET A CA 1
ATOM 696 C C . MET A 1 87 ? 5.648 0.978 3.383 1.00 87.12 87 MET A C 1
ATOM 698 O O . MET A 1 87 ? 5.053 0.100 4.011 1.00 87.12 87 MET A O 1
ATOM 702 N N . TYR A 1 88 ? 5.847 2.190 3.884 1.00 88.56 88 TYR A N 1
ATOM 703 C CA . TYR A 1 88 ? 5.347 2.657 5.175 1.00 88.56 88 TYR A CA 1
ATOM 704 C C . TYR A 1 88 ? 4.437 3.872 4.968 1.00 88.56 88 TYR A C 1
ATOM 706 O O . TYR A 1 88 ? 4.375 4.431 3.878 1.00 88.56 88 TYR A O 1
ATOM 714 N N . GLY A 1 89 ? 3.662 4.233 5.988 1.00 88.00 89 GLY A N 1
ATOM 715 C CA . GLY A 1 89 ? 2.719 5.349 5.915 1.00 88.00 89 GLY A CA 1
ATOM 716 C C . GLY A 1 89 ? 1.336 4.990 6.439 1.00 88.00 89 GLY A C 1
ATOM 717 O O . GLY A 1 89 ? 1.055 3.826 6.738 1.00 88.00 89 GLY A O 1
ATOM 718 N N . PHE A 1 90 ? 0.504 6.021 6.554 1.00 85.44 90 PHE A N 1
ATOM 719 C CA . PHE A 1 90 ? -0.847 5.939 7.090 1.00 85.44 90 PHE A CA 1
ATOM 720 C C . PHE A 1 90 ? -1.820 5.287 6.099 1.00 85.44 90 PHE A C 1
ATOM 722 O O . PHE A 1 90 ? -1.701 5.462 4.888 1.00 85.44 90 PHE A O 1
ATOM 729 N N . GLY A 1 91 ? -2.805 4.565 6.630 1.00 87.44 91 GLY A N 1
ATOM 730 C CA . GLY A 1 91 ? -3.871 3.954 5.842 1.00 87.44 91 GLY A CA 1
ATOM 731 C C . GLY A 1 91 ? -3.518 2.608 5.204 1.00 87.44 91 GLY A C 1
ATOM 732 O O . GLY A 1 91 ? -2.410 2.071 5.324 1.00 87.44 91 GLY A O 1
ATOM 733 N N . SER A 1 92 ? -4.519 2.036 4.533 1.00 85.56 92 SER A N 1
ATOM 734 C CA . SER A 1 92 ? -4.385 0.762 3.830 1.00 85.56 92 SER A CA 1
ATOM 735 C C . SER A 1 92 ? -3.649 0.959 2.510 1.00 85.56 92 SER A C 1
ATOM 737 O O . SER A 1 92 ? -4.118 1.663 1.622 1.00 85.56 92 SER A O 1
ATOM 739 N N . LYS A 1 93 ? -2.514 0.274 2.357 1.00 89.12 93 LYS A N 1
ATOM 740 C CA . LYS A 1 93 ? -1.738 0.247 1.105 1.00 89.12 93 LYS A CA 1
ATOM 741 C C . LYS A 1 93 ? -2.072 -0.952 0.219 1.00 89.12 93 LYS A C 1
ATOM 743 O O . LYS A 1 93 ? -1.424 -1.164 -0.798 1.00 89.12 93 LYS A O 1
ATOM 748 N N . LYS A 1 94 ? -3.073 -1.748 0.604 1.00 87.94 94 LYS A N 1
ATOM 749 C CA . LYS A 1 94 ? -3.450 -2.977 -0.102 1.00 87.94 94 LYS A CA 1
ATOM 750 C C . LYS A 1 94 ? -3.828 -2.697 -1.559 1.00 87.94 94 LYS A C 1
ATOM 752 O O . LYS A 1 94 ? -3.230 -3.289 -2.446 1.00 87.94 94 LYS A O 1
ATOM 757 N N . ALA A 1 95 ? -4.738 -1.750 -1.789 1.00 87.44 95 ALA A N 1
ATOM 758 C CA . ALA A 1 95 ? -5.204 -1.404 -3.133 1.00 87.44 95 ALA A CA 1
ATOM 759 C C . ALA A 1 95 ? -4.061 -0.921 -4.041 1.00 87.44 95 ALA A C 1
ATOM 761 O O . ALA A 1 95 ? -3.985 -1.308 -5.200 1.00 87.44 95 ALA A O 1
ATOM 762 N N . LEU A 1 96 ? -3.129 -0.133 -3.493 1.00 89.06 96 LEU A N 1
ATOM 763 C CA . LEU A 1 96 ? -1.935 0.320 -4.207 1.00 89.06 96 LEU A CA 1
ATOM 764 C C . LEU A 1 96 ? -1.033 -0.847 -4.622 1.00 89.06 96 LEU A C 1
ATOM 766 O O . LEU A 1 96 ? -0.544 -0.884 -5.745 1.00 89.06 96 LEU A O 1
ATOM 770 N N . LEU A 1 97 ? -0.819 -1.809 -3.725 1.00 88.62 97 LEU A N 1
ATOM 771 C CA . LEU A 1 97 ? 0.020 -2.973 -4.001 1.00 88.62 97 LEU A CA 1
ATOM 772 C C . LEU A 1 97 ? -0.629 -3.951 -4.983 1.00 88.62 97 LEU A C 1
ATOM 774 O O . LEU A 1 97 ? 0.070 -4.515 -5.819 1.00 88.62 97 LEU A O 1
ATOM 778 N N . GLU A 1 98 ? -1.946 -4.135 -4.905 1.00 87.75 98 GLU A N 1
ATOM 779 C CA . GLU A 1 98 ? -2.713 -4.942 -5.861 1.00 87.75 98 GLU A CA 1
ATOM 780 C C . GLU A 1 98 ? -2.714 -4.307 -7.260 1.00 87.75 98 GLU A C 1
ATOM 782 O O . GLU A 1 98 ? -2.508 -4.996 -8.262 1.00 87.75 98 GLU A O 1
ATOM 787 N N . ASP A 1 99 ? -2.872 -2.985 -7.340 1.00 90.12 99 ASP A N 1
ATOM 788 C CA . ASP A 1 99 ? -2.792 -2.236 -8.596 1.00 90.12 99 ASP A CA 1
ATOM 789 C C . ASP A 1 99 ? -1.361 -2.243 -9.167 1.00 90.12 99 ASP A C 1
ATOM 791 O O . ASP A 1 99 ? -1.182 -2.482 -10.359 1.00 90.12 99 ASP A O 1
ATOM 795 N N . PHE A 1 100 ? -0.320 -2.109 -8.339 1.00 89.25 100 PHE A N 1
ATOM 796 C CA . PHE A 1 100 ? 1.075 -2.263 -8.773 1.00 89.25 100 PHE A CA 1
ATOM 797 C C . PHE A 1 100 ? 1.369 -3.677 -9.299 1.00 89.25 100 PHE A C 1
ATOM 799 O O . PHE A 1 100 ? 1.963 -3.832 -10.366 1.00 89.25 100 PHE A O 1
ATOM 806 N N . ALA A 1 101 ? 0.913 -4.712 -8.588 1.00 87.50 101 ALA A N 1
ATOM 807 C CA . ALA A 1 101 ? 1.085 -6.104 -8.996 1.00 87.50 101 ALA A CA 1
ATOM 808 C C . ALA A 1 101 ? 0.390 -6.417 -10.329 1.00 87.50 101 ALA A C 1
ATOM 810 O O . ALA A 1 101 ? 0.966 -7.096 -11.176 1.00 87.50 101 ALA A O 1
ATOM 811 N N . SER A 1 102 ? -0.828 -5.910 -10.527 1.00 86.69 102 SER A N 1
ATOM 812 C CA . SER A 1 102 ? -1.614 -6.164 -11.741 1.00 86.69 102 SER A CA 1
ATOM 813 C C . SER A 1 102 ? -1.189 -5.316 -12.941 1.00 86.69 102 SER A C 1
ATOM 815 O O . SER A 1 102 ? -1.281 -5.793 -14.068 1.00 86.69 102 SER A O 1
ATOM 817 N N . SER A 1 103 ? -0.713 -4.085 -12.730 1.00 87.81 103 SER A N 1
ATOM 818 C CA . SER A 1 103 ? -0.360 -3.166 -13.823 1.00 87.81 103 SER A CA 1
ATOM 819 C C . SER A 1 103 ? 1.115 -3.205 -14.224 1.00 87.81 103 SER A C 1
ATOM 821 O O . SER A 1 103 ? 1.418 -3.153 -15.414 1.00 87.81 103 SER A O 1
ATOM 823 N N . ALA A 1 104 ? 2.039 -3.292 -13.262 1.00 85.00 104 ALA A N 1
ATOM 824 C CA . ALA A 1 104 ? 3.472 -3.105 -13.505 1.00 85.00 104 ALA A CA 1
ATOM 825 C C . ALA A 1 104 ? 4.272 -4.418 -13.541 1.00 85.00 104 ALA A C 1
ATOM 827 O O . ALA A 1 104 ? 5.382 -4.440 -14.072 1.00 85.00 104 ALA A O 1
ATOM 828 N N . LEU A 1 105 ? 3.730 -5.507 -12.982 1.00 83.69 105 LEU A N 1
ATOM 829 C CA . LEU A 1 105 ? 4.418 -6.797 -12.851 1.00 83.69 105 LEU A CA 1
ATOM 830 C C . LEU A 1 105 ? 3.823 -7.908 -13.736 1.00 83.69 105 LEU A C 1
ATOM 832 O O . LEU A 1 105 ? 4.022 -9.084 -13.452 1.00 83.69 105 LEU A O 1
ATOM 836 N N . THR A 1 106 ? 3.137 -7.562 -14.829 1.00 80.12 106 THR A N 1
ATOM 837 C CA . THR A 1 106 ? 2.479 -8.527 -15.739 1.00 80.12 106 THR A CA 1
ATOM 838 C C . THR A 1 106 ? 3.436 -9.520 -16.403 1.00 80.12 106 THR A C 1
ATOM 840 O O . THR A 1 106 ? 3.038 -10.632 -16.737 1.00 80.12 106 THR A O 1
ATOM 843 N N . GLU A 1 107 ? 4.700 -9.138 -16.578 1.00 77.62 107 GLU A N 1
ATOM 844 C CA . GLU A 1 107 ? 5.749 -9.981 -17.166 1.00 77.62 107 GLU A CA 1
ATOM 845 C C . GLU A 1 107 ? 6.401 -10.937 -16.148 1.00 77.62 107 GLU A C 1
ATOM 847 O O . GLU A 1 107 ? 7.213 -11.783 -16.525 1.00 77.62 107 GLU A O 1
ATOM 852 N N . TYR A 1 108 ? 6.067 -10.815 -14.858 1.00 78.44 108 TYR A N 1
ATOM 853 C CA . TYR A 1 108 ? 6.687 -11.562 -13.766 1.00 78.44 108 TYR A CA 1
ATOM 854 C C . TYR A 1 108 ? 5.677 -12.460 -13.052 1.00 78.44 108 TYR A C 1
ATOM 856 O O . TYR A 1 108 ? 4.488 -12.168 -12.967 1.00 78.44 108 TYR A O 1
ATOM 864 N N . SER A 1 109 ? 6.164 -13.554 -12.468 1.00 77.00 109 SER A N 1
ATOM 865 C CA . SER A 1 109 ? 5.339 -14.369 -11.578 1.00 77.00 109 SER A CA 1
ATOM 866 C C . SER A 1 109 ? 5.235 -13.689 -10.212 1.00 77.00 109 SER A C 1
ATOM 868 O O . SER A 1 109 ? 6.219 -13.596 -9.478 1.00 77.00 109 SER A O 1
ATOM 870 N N . VAL A 1 110 ? 4.035 -13.225 -9.868 1.00 77.75 110 VAL A N 1
ATOM 871 C CA . VAL A 1 110 ? 3.755 -12.504 -8.621 1.00 77.75 110 VAL A CA 1
ATOM 872 C C . VAL A 1 110 ? 3.060 -13.423 -7.619 1.00 77.75 110 VAL A C 1
ATOM 874 O O . VAL A 1 110 ? 2.058 -14.059 -7.937 1.00 77.75 110 VAL A O 1
ATOM 877 N N . LEU A 1 111 ? 3.560 -13.454 -6.381 1.00 80.19 111 LEU A N 1
ATOM 878 C CA . LEU A 1 111 ? 2.910 -14.123 -5.254 1.00 80.19 111 LEU A CA 1
ATOM 879 C C . LEU A 1 111 ? 2.459 -13.075 -4.232 1.00 80.19 111 LEU A C 1
ATOM 881 O O . LEU A 1 111 ? 3.287 -12.420 -3.600 1.00 80.19 111 LEU A O 1
ATOM 885 N N . VAL A 1 112 ? 1.145 -12.941 -4.044 1.00 81.88 112 VAL A N 1
ATOM 886 C CA . VAL A 1 112 ? 0.562 -12.013 -3.065 1.00 81.88 112 VAL A CA 1
ATOM 887 C C . VAL A 1 112 ? 0.315 -12.743 -1.747 1.00 81.88 112 VAL A C 1
ATOM 889 O O . VAL A 1 112 ? -0.419 -13.729 -1.702 1.00 81.88 112 VAL A O 1
ATOM 892 N N . ILE A 1 113 ? 0.911 -12.248 -0.659 1.00 82.25 113 ILE A N 1
ATOM 893 C CA . ILE A 1 113 ? 0.761 -12.820 0.686 1.00 82.25 113 ILE A CA 1
ATOM 894 C C . ILE A 1 113 ? 0.044 -11.813 1.592 1.00 82.25 113 ILE A C 1
ATOM 896 O O . ILE A 1 113 ? 0.549 -10.728 1.875 1.00 82.25 113 ILE A O 1
ATOM 900 N N . ASN A 1 114 ? -1.129 -12.199 2.096 1.00 82.12 114 ASN A N 1
ATOM 901 C CA . ASN A 1 114 ? -1.967 -11.358 2.953 1.00 82.12 114 ASN A CA 1
ATOM 902 C C . ASN A 1 114 ? -1.562 -11.453 4.432 1.00 82.12 114 ASN A C 1
ATOM 904 O O . ASN A 1 114 ? -2.209 -12.141 5.215 1.00 82.12 114 ASN A O 1
ATOM 908 N N . GLY A 1 115 ? -0.515 -10.730 4.835 1.00 79.12 115 GLY A N 1
ATOM 909 C CA . GLY A 1 115 ? 0.056 -10.806 6.192 1.00 79.12 115 GLY A CA 1
ATOM 910 C C . GLY A 1 115 ? -0.872 -10.422 7.358 1.00 79.12 115 GLY A C 1
ATOM 911 O O . GLY A 1 115 ? -0.532 -10.675 8.508 1.00 79.12 115 GLY A O 1
ATOM 912 N N . TYR A 1 116 ? -2.045 -9.840 7.093 1.00 80.38 116 TYR A N 1
ATOM 913 C CA . TYR A 1 116 ? -3.051 -9.529 8.118 1.00 80.38 116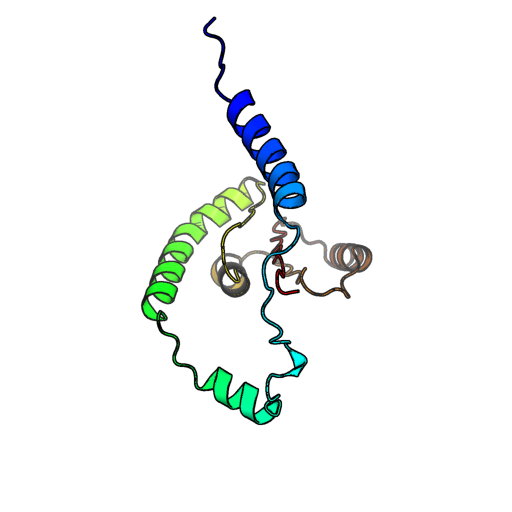 TYR A CA 1
ATOM 914 C C . TYR A 1 116 ? -3.877 -10.752 8.556 1.00 80.38 116 TYR A C 1
ATOM 916 O O . TYR A 1 116 ? -4.591 -10.692 9.557 1.00 80.38 116 TYR A O 1
ATOM 924 N N . LEU A 1 117 ? -3.808 -11.862 7.815 1.00 78.56 117 LEU A N 1
ATOM 925 C CA . LEU A 1 117 ? -4.498 -13.097 8.168 1.00 78.56 117 LEU A CA 1
ATOM 926 C C . LEU A 1 117 ? -3.684 -13.876 9.205 1.00 78.56 117 LEU A C 1
ATOM 928 O O . LEU A 1 117 ? -2.605 -14.388 8.914 1.00 78.56 117 LEU A O 1
ATOM 932 N N . GLN A 1 118 ? -4.249 -14.036 10.402 1.00 74.56 118 GLN A N 1
ATOM 933 C CA . GLN A 1 118 ? -3.635 -14.797 11.501 1.00 74.56 118 GLN A CA 1
ATOM 934 C C . GLN A 1 118 ? -3.439 -16.290 11.175 1.00 74.56 118 GLN A C 1
ATOM 936 O O . GLN A 1 118 ? -2.678 -16.976 11.850 1.00 74.56 118 GLN A O 1
ATOM 941 N N . SER A 1 119 ? -4.117 -16.801 10.145 1.00 71.62 119 SER A N 1
ATOM 942 C CA . SER A 1 119 ? -4.046 -18.197 9.710 1.00 71.62 119 SER A CA 1
ATOM 943 C C . SER A 1 119 ? -2.812 -18.532 8.868 1.00 71.62 119 SER A C 1
ATOM 945 O O . SER A 1 119 ? -2.576 -19.710 8.611 1.00 71.62 119 SER A O 1
ATOM 947 N N . ILE A 1 120 ? -2.040 -17.541 8.404 1.00 71.25 120 ILE A N 1
ATOM 948 C CA . ILE A 1 120 ? -0.883 -17.793 7.537 1.00 71.25 120 ILE A CA 1
ATOM 949 C C . ILE A 1 120 ? 0.299 -18.252 8.385 1.00 71.25 120 ILE A C 1
ATOM 951 O O . ILE A 1 120 ? 0.911 -17.476 9.118 1.00 71.25 120 ILE A O 1
ATOM 955 N N . ASN A 1 121 ? 0.655 -19.529 8.253 1.00 70.12 121 ASN A N 1
ATOM 956 C CA . ASN A 1 121 ? 1.872 -20.065 8.849 1.00 70.12 121 ASN A CA 1
ATOM 957 C C . ASN A 1 121 ? 3.046 -19.893 7.872 1.00 70.12 121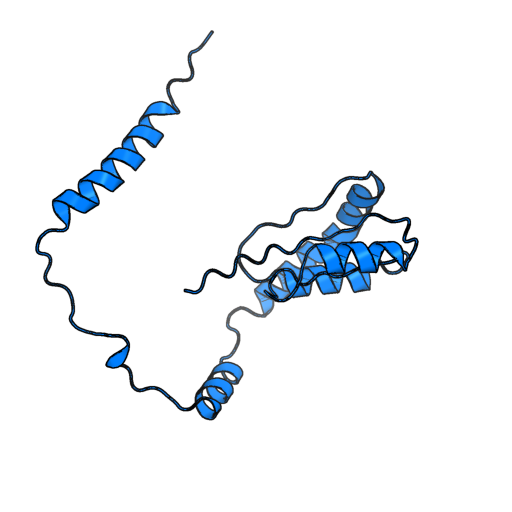 ASN A C 1
ATOM 959 O O . ASN A 1 121 ? 2.922 -20.214 6.690 1.00 70.12 121 ASN A O 1
ATOM 963 N N . ILE A 1 122 ? 4.216 -19.468 8.365 1.00 74.00 122 ILE A N 1
ATOM 964 C CA . ILE A 1 122 ? 5.448 -19.337 7.562 1.00 74.00 122 ILE A CA 1
ATOM 965 C C . ILE A 1 122 ? 5.777 -20.635 6.795 1.00 74.00 122 ILE A C 1
ATOM 967 O O . ILE A 1 122 ? 6.314 -20.601 5.690 1.00 74.00 122 ILE A O 1
ATOM 971 N N . LYS A 1 123 ? 5.379 -21.790 7.352 1.00 71.56 123 LYS A N 1
ATOM 972 C CA . LYS A 1 123 ? 5.520 -23.108 6.723 1.00 71.56 123 LYS A CA 1
ATOM 973 C C . LYS A 1 123 ? 4.728 -23.227 5.419 1.00 71.56 123 LYS A C 1
ATOM 975 O O . LYS A 1 123 ? 5.250 -23.762 4.451 1.00 71.56 123 LYS A O 1
ATOM 980 N N . GLN A 1 124 ? 3.505 -22.698 5.374 1.00 67.88 124 GLN A N 1
ATOM 981 C CA . GLN A 1 124 ? 2.668 -22.729 4.170 1.00 67.88 124 GLN A CA 1
ATOM 982 C C . GLN A 1 124 ? 3.276 -21.875 3.056 1.00 67.88 124 GLN A C 1
ATOM 984 O O . GLN A 1 124 ? 3.287 -22.287 1.902 1.00 67.88 124 GLN A O 1
ATOM 989 N N . VAL A 1 125 ? 3.858 -20.726 3.410 1.00 67.00 125 VAL A N 1
ATOM 990 C CA . VAL A 1 125 ? 4.570 -19.865 2.454 1.00 67.00 125 VAL A CA 1
ATOM 991 C C . VAL A 1 125 ? 5.784 -20.587 1.861 1.00 67.00 125 VAL A C 1
ATOM 993 O O . VAL A 1 125 ? 6.026 -20.505 0.659 1.00 67.00 125 VAL A O 1
ATOM 996 N N . HIS A 1 126 ? 6.525 -21.336 2.683 1.00 61.19 126 HIS A N 1
ATOM 997 C CA . HIS A 1 126 ? 7.661 -22.126 2.210 1.00 61.19 126 HIS A CA 1
ATOM 998 C C . HIS A 1 126 ? 7.234 -23.257 1.261 1.00 61.19 126 HIS A C 1
ATOM 1000 O O . HIS A 1 126 ? 7.894 -23.483 0.250 1.00 61.19 126 HIS A O 1
ATOM 1006 N N . THR A 1 127 ? 6.126 -23.947 1.548 1.00 61.47 127 THR A N 1
ATOM 1007 C CA . THR A 1 127 ? 5.586 -24.989 0.659 1.00 61.47 127 THR A CA 1
ATOM 1008 C C . THR A 1 127 ? 5.153 -24.410 -0.688 1.00 61.47 127 THR A C 1
ATOM 1010 O O . THR A 1 127 ? 5.555 -24.932 -1.722 1.00 61.47 127 THR A O 1
ATOM 1013 N N . LEU A 1 128 ? 4.450 -23.269 -0.696 1.00 60.44 128 LEU A N 1
ATOM 1014 C CA . LEU A 1 128 ? 4.031 -22.598 -1.936 1.00 60.44 128 LEU A CA 1
ATOM 1015 C C . LEU A 1 128 ? 5.215 -22.198 -2.833 1.00 60.44 128 LEU A C 1
ATOM 1017 O O . LEU A 1 128 ? 5.108 -22.251 -4.055 1.00 60.44 128 LEU A O 1
ATOM 1021 N N . LYS A 1 129 ? 6.357 -21.825 -2.240 1.00 55.28 129 LYS A N 1
ATOM 1022 C CA . LYS A 1 129 ? 7.585 -21.493 -2.981 1.00 55.28 129 LYS A CA 1
ATOM 1023 C C . LYS A 1 129 ? 8.309 -22.728 -3.539 1.00 55.28 129 LYS A C 1
ATOM 1025 O O . LYS A 1 129 ? 9.109 -22.591 -4.457 1.00 55.28 129 LYS A O 1
ATOM 1030 N N . CYS A 1 130 ? 8.060 -23.915 -2.988 1.00 47.47 130 CYS A N 1
ATOM 1031 C CA . CYS A 1 130 ? 8.706 -25.159 -3.415 1.00 47.47 130 CYS A CA 1
ATOM 1032 C C . CYS A 1 130 ? 8.008 -25.797 -4.628 1.00 47.47 130 CYS A C 1
ATOM 1034 O O . CYS A 1 130 ? 8.684 -26.374 -5.474 1.00 47.47 130 CYS A O 1
ATOM 1036 N N . ASP A 1 131 ? 6.688 -25.628 -4.753 1.00 41.56 131 ASP A N 1
ATOM 1037 C CA . ASP A 1 131 ? 5.901 -26.219 -5.848 1.00 41.56 131 ASP A CA 1
ATOM 1038 C C . ASP A 1 131 ? 5.930 -25.390 -7.147 1.00 41.56 131 ASP A C 1
ATOM 1040 O O . ASP A 1 131 ? 5.586 -25.886 -8.219 1.00 41.56 131 ASP A O 1
ATOM 1044 N N . SER A 1 132 ? 6.372 -24.131 -7.082 1.00 37.59 132 SER A N 1
ATOM 1045 C CA . SER A 1 132 ? 6.519 -23.252 -8.242 1.00 37.59 132 SER A CA 1
ATOM 1046 C C . SER A 1 132 ? 7.936 -22.686 -8.270 1.00 37.59 132 SER A C 1
ATOM 1048 O O . SER A 1 132 ? 8.302 -21.851 -7.444 1.00 37.59 132 SER A O 1
ATOM 1050 N N . TRP A 1 133 ? 8.762 -23.160 -9.207 1.00 34.19 133 TRP A N 1
ATOM 1051 C CA . TRP A 1 133 ? 10.115 -22.652 -9.454 1.00 34.19 133 TRP A CA 1
ATOM 1052 C C . TRP A 1 133 ? 10.032 -21.226 -10.028 1.00 34.19 133 TRP A C 1
ATOM 1054 O O . TRP A 1 133 ? 10.162 -21.004 -11.228 1.00 34.19 133 TRP A O 1
ATOM 1064 N N . VAL A 1 134 ? 9.742 -20.247 -9.168 1.00 36.53 134 VAL A N 1
ATOM 1065 C CA . VAL A 1 134 ? 9.630 -18.834 -9.538 1.00 36.53 134 VAL A CA 1
ATOM 1066 C C . VAL A 1 134 ? 10.979 -18.160 -9.322 1.00 36.53 134 VAL A C 1
ATOM 1068 O O . VAL A 1 134 ? 11.322 -17.710 -8.226 1.00 36.53 134 VAL A O 1
ATOM 1071 N N . ILE A 1 135 ? 11.755 -18.089 -10.403 1.00 35.72 135 ILE A N 1
ATOM 1072 C CA . ILE A 1 135 ? 12.855 -17.135 -10.540 1.00 35.72 135 ILE A CA 1
ATOM 1073 C C . ILE A 1 135 ? 12.218 -15.754 -10.714 1.00 35.72 135 ILE A C 1
ATOM 1075 O O . ILE A 1 135 ? 11.651 -15.446 -11.757 1.00 35.72 135 ILE A O 1
ATOM 1079 N N . GLY A 1 136 ? 12.285 -14.933 -9.672 1.00 36.53 136 GLY A N 1
ATOM 1080 C CA . GLY A 1 136 ? 11.758 -13.570 -9.693 1.00 36.53 136 GLY A CA 1
ATOM 1081 C C . GLY A 1 136 ? 11.366 -13.129 -8.296 1.00 36.53 136 GLY A C 1
ATOM 1082 O O . GLY A 1 136 ? 10.226 -13.282 -7.874 1.00 36.53 136 GLY A O 1
ATOM 1083 N N . HIS A 1 137 ? 12.334 -12.633 -7.531 1.00 38.09 137 HIS A N 1
ATOM 1084 C CA . HIS A 1 137 ? 12.074 -12.082 -6.208 1.00 38.09 137 HIS A CA 1
ATOM 1085 C C . HIS A 1 137 ? 11.266 -10.782 -6.332 1.00 38.09 137 HIS A C 1
ATOM 1087 O O . HIS A 1 137 ? 11.816 -9.727 -6.620 1.00 38.09 137 HIS A O 1
ATOM 1093 N N . CYS A 1 138 ? 9.969 -10.849 -6.047 1.00 40.88 138 CYS A N 1
ATOM 1094 C CA . CYS A 1 138 ? 9.203 -9.701 -5.578 1.00 40.88 138 CYS A CA 1
ATOM 1095 C C . CYS A 1 138 ? 8.252 -10.185 -4.479 1.00 40.88 138 CYS A C 1
ATOM 1097 O O . CYS A 1 138 ? 7.112 -10.564 -4.731 1.00 40.88 138 CYS A O 1
ATOM 1099 N N . VAL A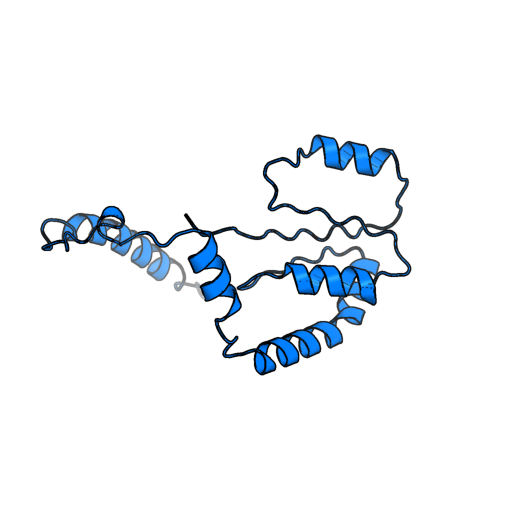 1 139 ? 8.760 -10.253 -3.245 1.00 42.75 139 VAL A N 1
ATOM 1100 C CA . VAL A 1 139 ? 7.917 -10.466 -2.065 1.00 42.75 139 VAL A CA 1
ATOM 1101 C C . VAL A 1 139 ? 7.576 -9.087 -1.528 1.00 42.75 139 VAL A C 1
ATOM 1103 O O . VAL A 1 139 ? 8.340 -8.491 -0.772 1.00 42.75 139 VAL A O 1
ATOM 1106 N N . ILE A 1 140 ? 6.445 -8.552 -1.971 1.00 44.31 140 ILE A N 1
ATOM 1107 C CA . ILE A 1 140 ? 5.890 -7.331 -1.402 1.00 44.31 140 ILE A CA 1
ATOM 1108 C C . ILE A 1 140 ? 5.256 -7.727 -0.068 1.00 44.31 140 ILE A C 1
ATOM 1110 O O . ILE A 1 140 ? 4.266 -8.455 -0.044 1.00 44.31 140 ILE A O 1
ATOM 1114 N N . PHE A 1 141 ? 5.834 -7.272 1.043 1.00 32.56 141 PHE A N 1
ATOM 1115 C CA . PHE A 1 141 ? 5.252 -7.435 2.374 1.00 32.56 141 PHE A CA 1
ATOM 1116 C C . PHE A 1 141 ? 4.354 -6.235 2.706 1.00 32.56 141 PHE A C 1
ATOM 1118 O O . PHE A 1 141 ? 4.866 -5.176 3.080 1.00 32.56 141 PHE A O 1
ATOM 1125 N N . PRO A 1 142 ? 3.017 -6.361 2.651 1.00 37.16 142 PRO A N 1
ATOM 1126 C CA . PRO A 1 142 ? 2.144 -5.438 3.351 1.00 37.16 142 PRO A CA 1
ATOM 1127 C C . PRO A 1 142 ? 2.140 -5.805 4.838 1.00 37.16 142 PRO A C 1
ATOM 1129 O O . PRO A 1 142 ? 1.305 -6.582 5.301 1.00 37.16 142 PRO A O 1
ATOM 1132 N N . TYR A 1 143 ? 3.046 -5.219 5.622 1.00 35.91 143 TYR A N 1
ATOM 1133 C CA . TYR A 1 143 ? 2.793 -5.087 7.056 1.00 35.91 143 TYR A CA 1
ATOM 1134 C C . TYR A 1 143 ? 1.689 -4.038 7.233 1.00 35.91 143 TYR A C 1
ATOM 1136 O O . TYR A 1 143 ? 1.944 -2.839 7.338 1.00 35.91 143 TYR A O 1
ATOM 1144 N N . SER A 1 144 ? 0.434 -4.489 7.204 1.00 35.28 144 SER A N 1
ATOM 1145 C CA . SER A 1 144 ? -0.686 -3.701 7.706 1.00 35.28 144 SER A CA 1
ATOM 1146 C C . SER A 1 144 ? -0.681 -3.840 9.221 1.00 35.28 144 SER A C 1
ATOM 1148 O O . SER A 1 144 ? -1.127 -4.852 9.761 1.00 35.28 144 SER A O 1
ATOM 1150 N N . LEU A 1 145 ? -0.135 -2.833 9.902 1.00 35.22 145 LEU A N 1
ATOM 1151 C CA . LEU A 1 145 ? -0.276 -2.666 11.342 1.00 35.22 145 LEU A CA 1
ATOM 1152 C C . LEU A 1 145 ? -1.769 -2.422 11.618 1.00 35.22 145 LEU A C 1
ATOM 1154 O O . LEU A 1 145 ? -2.267 -1.305 11.503 1.00 35.22 145 LEU A O 1
ATOM 1158 N N . ALA A 1 146 ? -2.508 -3.496 11.892 1.00 34.09 146 ALA A N 1
ATOM 1159 C CA . ALA A 1 146 ? -3.866 -3.426 12.404 1.00 34.09 146 ALA A CA 1
ATOM 1160 C C . ALA A 1 146 ? -3.800 -2.879 13.836 1.00 34.09 146 ALA A C 1
ATOM 1162 O O . ALA A 1 146 ? -3.688 -3.630 14.803 1.00 34.09 146 ALA A O 1
ATOM 1163 N N . LEU A 1 147 ? -3.811 -1.553 13.955 1.00 31.20 147 LEU A N 1
ATOM 1164 C CA . LEU A 1 147 ? -3.967 -0.836 15.214 1.00 31.20 147 LEU A CA 1
ATOM 1165 C C . LEU A 1 147 ? -5.421 -0.365 15.303 1.00 31.20 147 LEU A C 1
ATOM 1167 O O . LEU A 1 147 ? -5.760 0.770 14.996 1.00 31.20 147 LEU A O 1
ATOM 1171 N N . MET A 1 148 ? -6.283 -1.307 15.677 1.00 27.25 148 MET A N 1
ATOM 1172 C CA . MET A 1 148 ? -7.564 -1.051 16.330 1.00 27.25 148 MET A CA 1
ATOM 1173 C C . MET A 1 148 ? -7.790 -2.197 17.319 1.00 27.25 148 MET A C 1
ATOM 1175 O O . MET A 1 148 ? -8.284 -3.271 16.977 1.00 27.25 148 MET A O 1
ATOM 1179 N N . LYS A 1 149 ? -7.318 -1.969 18.541 1.00 32.22 149 LYS A N 1
ATOM 1180 C CA . LYS A 1 149 ? -7.764 -2.608 19.774 1.00 32.22 149 LYS A CA 1
ATOM 1181 C C . LYS A 1 149 ? -7.837 -1.523 20.831 1.00 32.22 149 LYS A C 1
ATOM 1183 O O . LYS A 1 149 ? -6.939 -0.652 20.802 1.00 32.22 149 LYS A O 1
#

pLDDT: mean 72.37, std 18.66, range [27.25, 93.44]

Secondary structure (DSSP, 8-state):
-----SSHHHHHHHHHHHHHHHHTTS--------GGGSPPPPHHHHHHHHHTS--TTHHHHHHHHHHHHHTHHHHHHHHHTTPPP---SSS--HHHHHHHHHHH-TTS------TT-TT--HHHHHHHHHHS-----------------

Foldseek 3Di:
DDDDPPPPVVVVVVVVVVVVCVVVVPDDPDDPDDPVVDDDDDPVVVVVVVVPDPDPCPPVVVVVLVVLVVCLVVVVVCQVVVDADDDDDDDDCPVVVVCSCVPRVPVFDDDDDDVVDPPDDPVVVVVVCVVDVGPGDHDHDPPPPPPDD